Protein AF-A0AAV9UUN8-F1 (afdb_monomer_lite)

Structure (mmCIF, N/CA/C/O backbone):
data_AF-A0AAV9UUN8-F1
#
_entry.id   AF-A0AAV9UUN8-F1
#
loop_
_atom_site.group_PDB
_atom_site.id
_atom_site.type_symbol
_atom_site.label_atom_id
_atom_site.label_alt_id
_atom_site.label_comp_id
_atom_site.label_asym_id
_atom_site.label_entity_id
_atom_site.label_seq_id
_atom_site.pdbx_PDB_ins_code
_atom_site.Cartn_x
_atom_site.Cartn_y
_atom_site.Cartn_z
_atom_site.occupancy
_atom_site.B_iso_or_equiv
_atom_site.auth_seq_id
_atom_site.auth_comp_id
_atom_site.auth_asym_id
_atom_site.auth_atom_id
_atom_site.pdbx_PDB_model_num
ATOM 1 N N . MET A 1 1 ? -4.770 18.494 5.086 1.00 52.00 1 MET A N 1
ATOM 2 C CA . MET A 1 1 ? -6.111 17.865 4.992 1.00 52.00 1 MET A CA 1
ATOM 3 C C . MET A 1 1 ? -6.209 16.752 3.940 1.00 52.00 1 MET A C 1
ATOM 5 O O . MET A 1 1 ? -7.261 16.148 3.836 1.00 52.00 1 MET A O 1
ATOM 9 N N . GLN A 1 2 ? -5.137 16.402 3.215 1.00 74.19 2 GLN A N 1
ATOM 10 C CA . GLN A 1 2 ? -5.177 15.344 2.189 1.00 74.19 2 GLN A CA 1
ATOM 11 C C . GLN A 1 2 ? -5.331 13.918 2.761 1.00 74.19 2 GLN A C 1
ATOM 13 O O . GLN A 1 2 ? -5.920 13.055 2.123 1.00 74.19 2 GLN A O 1
ATOM 18 N N . LEU A 1 3 ? -4.829 13.680 3.977 1.00 80.06 3 LEU A N 1
ATOM 19 C CA . LEU A 1 3 ? -4.839 12.365 4.628 1.00 80.06 3 LEU A CA 1
ATOM 20 C C . LEU A 1 3 ? -6.239 11.813 4.900 1.00 80.06 3 LEU A C 1
ATOM 22 O O . LEU A 1 3 ? -6.501 10.662 4.584 1.00 80.06 3 LEU A O 1
ATOM 26 N N . TRP A 1 4 ? -7.135 12.623 5.465 1.00 84.81 4 TRP A N 1
ATOM 27 C CA . TRP A 1 4 ? -8.472 12.159 5.846 1.00 84.81 4 TRP A CA 1
ATOM 28 C C . TRP A 1 4 ? -9.305 11.732 4.636 1.00 84.81 4 TRP A C 1
ATOM 30 O O . TRP A 1 4 ? -9.899 10.660 4.655 1.00 84.81 4 TRP A O 1
ATOM 40 N N . MET A 1 5 ? -9.227 12.482 3.534 1.00 86.50 5 MET A N 1
ATOM 41 C CA . MET A 1 5 ? -9.871 12.101 2.274 1.00 86.50 5 MET A CA 1
ATOM 42 C C . MET A 1 5 ? -9.340 10.760 1.737 1.00 86.50 5 MET A C 1
ATOM 44 O O . MET A 1 5 ? -10.112 9.945 1.242 1.00 86.50 5 MET A O 1
ATOM 48 N N . ALA A 1 6 ? -8.031 10.514 1.855 1.00 83.50 6 ALA A N 1
ATOM 49 C CA . ALA A 1 6 ? -7.413 9.259 1.428 1.00 83.50 6 ALA A CA 1
ATOM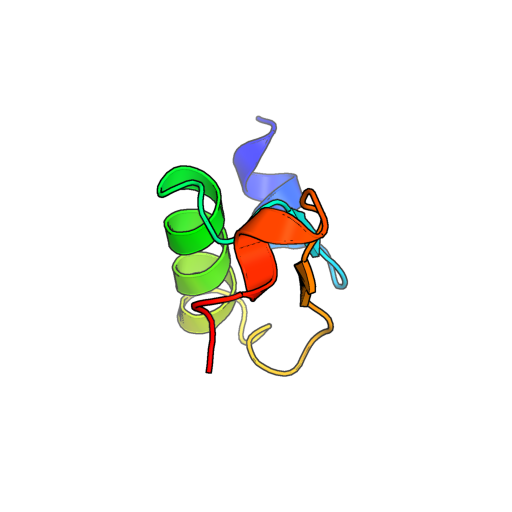 50 C C . ALA A 1 6 ? -7.787 8.059 2.317 1.00 83.50 6 ALA A C 1
ATOM 52 O O . ALA A 1 6 ? -7.712 6.917 1.872 1.00 83.50 6 ALA A O 1
ATOM 53 N N . VAL A 1 7 ? -8.166 8.300 3.573 1.00 87.19 7 VAL A N 1
ATOM 54 C CA . VAL A 1 7 ? -8.576 7.243 4.507 1.00 87.19 7 VAL A CA 1
ATOM 55 C C . VAL A 1 7 ? -10.056 6.882 4.332 1.00 87.19 7 VAL A C 1
ATOM 57 O O . VAL A 1 7 ? -10.426 5.718 4.460 1.00 87.19 7 VAL A O 1
ATOM 60 N N . GLU A 1 8 ? -10.899 7.856 3.997 1.00 86.56 8 GLU A N 1
ATOM 61 C CA . GLU A 1 8 ? -12.346 7.658 3.839 1.00 86.56 8 GLU A CA 1
ATOM 62 C C . GLU A 1 8 ? -12.753 7.150 2.449 1.00 86.56 8 GLU A C 1
ATOM 64 O O . GLU A 1 8 ? -13.857 6.631 2.283 1.00 86.56 8 GLU A O 1
ATOM 69 N N . CYS A 1 9 ? -11.884 7.271 1.442 1.00 86.31 9 CYS A N 1
ATOM 70 C CA . CYS A 1 9 ? -12.229 6.911 0.072 1.00 86.31 9 CYS A CA 1
ATOM 71 C C . CYS A 1 9 ? -12.456 5.401 -0.122 1.00 86.31 9 CYS A C 1
ATOM 73 O O . CYS A 1 9 ? -11.700 4.546 0.360 1.00 86.31 9 CYS A O 1
ATOM 75 N N . ASP A 1 10 ? -13.479 5.071 -0.916 1.00 86.62 10 ASP A N 1
ATOM 76 C CA . ASP A 1 10 ? -13.841 3.685 -1.222 1.00 86.62 10 ASP A CA 1
ATOM 77 C C . ASP A 1 10 ? -12.842 2.981 -2.148 1.00 86.62 10 ASP A C 1
ATOM 79 O O . ASP A 1 10 ? -12.816 1.762 -2.238 1.00 86.62 10 ASP A O 1
ATOM 83 N N . GLY A 1 11 ? -11.990 3.726 -2.841 1.00 85.19 11 GLY A N 1
ATOM 84 C CA . GLY A 1 11 ? -10.913 3.182 -3.656 1.00 85.19 11 GLY A CA 1
ATOM 85 C C . GLY A 1 11 ? -9.673 4.034 -3.473 1.00 85.19 11 GLY A C 1
ATOM 86 O O . GLY A 1 11 ? -9.770 5.260 -3.428 1.00 85.19 11 GLY A O 1
ATOM 87 N N . PHE A 1 12 ? -8.513 3.396 -3.349 1.00 87.12 12 PHE A N 1
ATOM 88 C CA . PHE A 1 12 ? -7.246 4.104 -3.197 1.00 87.12 12 PHE A CA 1
ATOM 89 C C . PHE A 1 12 ? -6.254 3.631 -4.244 1.00 87.12 12 PHE A C 1
ATOM 91 O O . PHE A 1 12 ? -6.093 2.430 -4.462 1.00 87.12 12 PHE A O 1
ATOM 98 N N . VAL A 1 13 ? -5.604 4.599 -4.881 1.00 88.69 13 VAL A N 1
ATOM 99 C CA . VAL A 1 13 ? -4.533 4.369 -5.843 1.00 88.69 13 VAL A CA 1
ATOM 100 C C . VAL A 1 13 ? -3.241 4.847 -5.201 1.00 88.69 13 VAL A C 1
ATOM 102 O O . VAL A 1 13 ? -3.141 6.007 -4.799 1.00 88.69 13 VAL A O 1
ATOM 105 N N . GLY A 1 14 ? -2.252 3.971 -5.098 1.00 87.44 14 GLY A N 1
ATOM 106 C CA . GLY A 1 14 ? -0.964 4.309 -4.501 1.00 87.44 14 GLY A CA 1
ATOM 107 C C . GLY A 1 14 ? 0.107 3.309 -4.890 1.00 87.44 14 GLY A C 1
ATOM 108 O O . GLY A 1 14 ? -0.196 2.294 -5.481 1.00 87.44 14 GLY A O 1
ATOM 109 N N . ASN A 1 15 ? 1.361 3.597 -4.565 1.00 86.62 15 ASN A N 1
ATOM 110 C CA . ASN A 1 15 ? 2.458 2.646 -4.735 1.00 86.62 15 ASN A CA 1
ATOM 111 C C . ASN A 1 15 ? 2.713 1.923 -3.405 1.00 86.62 15 ASN A C 1
ATOM 113 O O . ASN A 1 15 ? 3.091 2.600 -2.437 1.00 86.62 15 ASN A O 1
ATOM 117 N N . ARG A 1 16 ? 2.553 0.595 -3.337 1.00 77.56 16 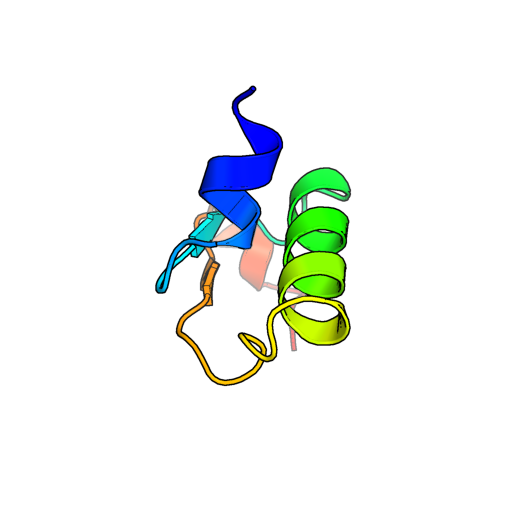ARG A N 1
ATOM 118 C CA . ARG A 1 16 ? 2.827 -0.179 -2.109 1.00 77.56 16 ARG A CA 1
ATOM 119 C C . ARG A 1 16 ? 4.292 -0.173 -1.707 1.00 77.56 16 ARG A C 1
ATOM 121 O O . ARG A 1 16 ? 4.572 -0.436 -0.547 1.00 77.56 16 ARG A O 1
ATOM 128 N N . ASN A 1 17 ? 5.231 0.161 -2.586 1.00 82.56 17 ASN A N 1
ATOM 129 C CA . ASN A 1 17 ? 6.633 0.355 -2.215 1.00 82.56 17 ASN A CA 1
ATOM 130 C C . ASN A 1 17 ? 6.824 1.580 -1.293 1.00 82.56 17 ASN A C 1
ATOM 132 O O . ASN A 1 17 ? 7.755 1.639 -0.492 1.00 82.56 17 ASN A O 1
ATOM 136 N N . SER A 1 18 ? 5.908 2.553 -1.335 1.00 83.69 18 SER A N 1
ATOM 137 C CA . SER A 1 18 ? 5.947 3.707 -0.437 1.00 83.69 18 SER A CA 1
ATOM 138 C C . SER A 1 18 ? 5.435 3.349 0.959 1.00 83.69 18 SER A C 1
ATOM 140 O O . SER A 1 18 ? 4.267 2.997 1.143 1.00 83.69 18 SER A O 1
ATOM 142 N N . ASN A 1 19 ? 6.282 3.542 1.975 1.00 87.56 19 ASN A N 1
ATOM 143 C CA . ASN A 1 19 ? 5.903 3.370 3.384 1.00 87.56 19 ASN A CA 1
ATOM 144 C C . ASN A 1 19 ? 4.704 4.243 3.783 1.00 87.56 19 ASN A C 1
ATOM 146 O O . ASN A 1 19 ? 3.913 3.854 4.639 1.00 87.56 19 ASN A O 1
ATOM 150 N N . TRP A 1 20 ? 4.533 5.396 3.133 1.00 87.88 20 TRP A N 1
ATOM 151 C CA . TRP A 1 20 ? 3.384 6.263 3.365 1.00 87.88 20 TRP A CA 1
ATOM 152 C C . TRP A 1 20 ? 2.069 5.628 2.913 1.00 87.88 20 TRP A C 1
ATOM 154 O O . TRP A 1 20 ? 1.078 5.654 3.638 1.00 87.88 20 TRP A O 1
ATOM 164 N N . ASN A 1 21 ? 2.067 4.999 1.740 1.00 89.38 21 ASN A N 1
ATOM 165 C CA . ASN A 1 21 ? 0.867 4.359 1.219 1.00 89.38 21 ASN A CA 1
ATOM 166 C C . ASN A 1 21 ? 0.537 3.071 1.983 1.00 89.38 21 ASN A C 1
ATOM 168 O O . ASN A 1 21 ? -0.640 2.767 2.150 1.00 89.38 21 ASN A O 1
ATOM 172 N N . LYS A 1 22 ? 1.549 2.360 2.508 1.00 87.19 22 LYS A N 1
ATOM 173 C CA . LYS A 1 22 ? 1.343 1.249 3.456 1.00 87.19 22 LYS A CA 1
ATOM 174 C C . LYS A 1 22 ? 0.691 1.727 4.753 1.00 87.19 22 LYS A C 1
ATOM 176 O O . LYS A 1 22 ? -0.219 1.079 5.260 1.00 87.19 22 LYS A O 1
ATOM 181 N N . LEU A 1 23 ? 1.133 2.873 5.278 1.00 89.69 23 LEU A N 1
ATOM 182 C CA . LEU A 1 23 ? 0.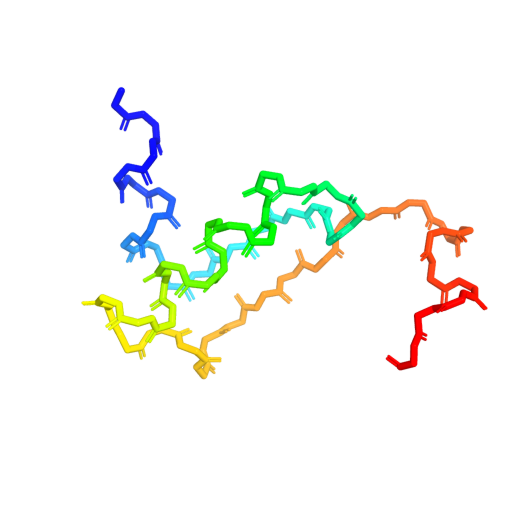527 3.468 6.466 1.00 89.69 23 LEU A CA 1
ATOM 183 C C . LEU A 1 23 ? -0.939 3.833 6.201 1.00 89.69 23 LEU A C 1
ATOM 185 O O . LEU A 1 23 ? -1.803 3.444 6.980 1.00 89.69 23 LEU A O 1
ATOM 189 N N . ILE A 1 24 ? -1.233 4.514 5.090 1.00 89.94 24 ILE A N 1
ATOM 190 C CA . ILE A 1 24 ? -2.613 4.849 4.710 1.00 89.94 24 ILE A CA 1
ATOM 191 C C . ILE A 1 24 ? -3.469 3.583 4.602 1.00 89.94 24 ILE A C 1
ATOM 193 O O . ILE A 1 24 ? -4.551 3.547 5.179 1.00 89.94 24 ILE A O 1
ATOM 197 N N . ASP A 1 25 ? -2.984 2.533 3.937 1.00 88.44 25 ASP A N 1
ATOM 198 C CA . ASP A 1 25 ? -3.705 1.261 3.811 1.00 88.44 25 ASP A CA 1
ATOM 199 C C . ASP A 1 25 ? -4.003 0.621 5.178 1.00 88.44 25 ASP A C 1
ATOM 201 O O . ASP A 1 25 ? -5.137 0.235 5.460 1.00 88.44 25 ASP A O 1
ATOM 205 N N . SER A 1 26 ? -3.028 0.626 6.094 1.00 88.31 26 SER A N 1
ATOM 206 C CA . SER A 1 26 ? -3.223 0.120 7.459 1.00 88.31 26 SER A CA 1
ATOM 207 C C . SER A 1 26 ? -4.262 0.920 8.259 1.00 88.31 26 SER A C 1
ATOM 209 O O . SER A 1 26 ? -5.054 0.348 9.012 1.00 88.31 26 SER A O 1
ATOM 211 N N . ILE A 1 27 ? -4.318 2.241 8.067 1.00 90.50 27 ILE A N 1
ATOM 212 C CA . ILE A 1 27 ? -5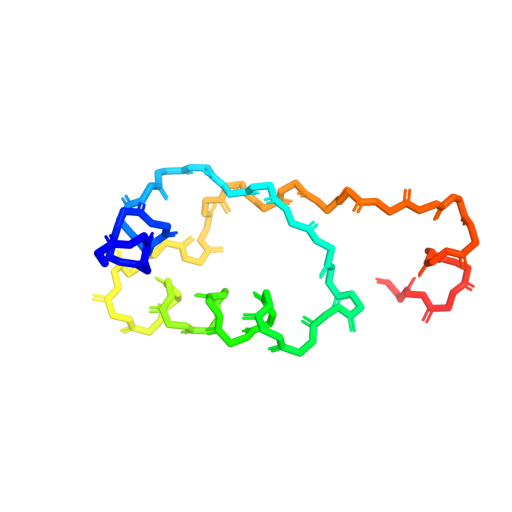.283 3.120 8.737 1.00 90.50 27 ILE A CA 1
ATOM 213 C C . ILE A 1 27 ? -6.683 2.932 8.138 1.00 90.50 27 ILE A C 1
ATOM 215 O O . ILE A 1 27 ? -7.656 2.820 8.881 1.00 90.50 27 ILE A O 1
ATOM 219 N N . ARG A 1 28 ? -6.793 2.818 6.808 1.00 89.62 28 ARG A N 1
ATOM 220 C CA . ARG A 1 28 ? -8.046 2.486 6.100 1.00 89.62 28 ARG A CA 1
ATOM 221 C C . ARG A 1 28 ? -8.644 1.176 6.603 1.00 89.62 28 ARG A C 1
ATOM 223 O O . ARG A 1 28 ? -9.851 1.075 6.816 1.00 89.62 28 ARG A O 1
ATOM 230 N N . CYS A 1 29 ? -7.779 0.197 6.833 1.00 87.25 29 CYS A N 1
ATOM 231 C CA . CYS A 1 29 ? -8.126 -1.099 7.389 1.00 87.25 29 CYS A CA 1
ATOM 232 C C . CYS A 1 29 ? -8.613 -1.038 8.841 1.00 87.25 29 CYS A C 1
ATOM 234 O O . CYS A 1 29 ? -9.628 -1.640 9.175 1.00 87.25 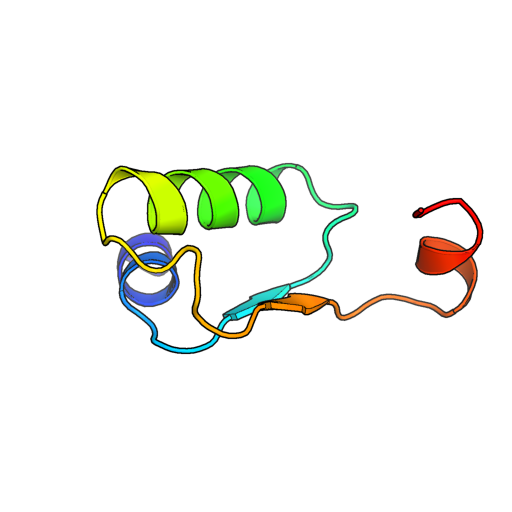29 CYS A O 1
ATOM 236 N N . THR A 1 30 ? -7.892 -0.324 9.707 1.00 88.38 30 THR A N 1
ATOM 237 C CA . THR A 1 30 ? -8.143 -0.334 11.157 1.00 88.38 30 THR A CA 1
ATOM 238 C C . THR A 1 30 ? -9.232 0.634 11.607 1.00 88.38 30 THR A C 1
ATOM 240 O O . THR A 1 30 ? -9.967 0.314 12.536 1.00 88.38 30 THR A O 1
ATOM 243 N N . LEU A 1 31 ? -9.346 1.806 10.974 1.00 86.88 31 LEU A N 1
ATOM 244 C CA . LEU A 1 31 ? -10.255 2.868 11.419 1.00 86.88 31 LEU A CA 1
ATOM 245 C C . LEU A 1 31 ? -11.572 2.935 10.642 1.00 86.88 31 LEU A C 1
ATOM 247 O O . LEU A 1 31 ? -12.561 3.396 11.200 1.00 86.88 31 LEU A O 1
ATOM 251 N N . MET A 1 32 ? -11.595 2.510 9.375 1.00 83.75 32 MET A N 1
ATOM 252 C CA . MET A 1 32 ? -12.748 2.712 8.482 1.00 83.75 32 MET A CA 1
ATOM 253 C C . MET A 1 32 ? -13.342 1.407 7.924 1.00 83.75 32 MET A C 1
ATOM 255 O O . MET A 1 32 ? -14.246 1.470 7.097 1.00 83.75 32 MET A O 1
ATOM 259 N N . ASP A 1 33 ? -12.844 0.233 8.339 1.00 84.31 33 ASP A N 1
ATOM 260 C CA . ASP A 1 33 ? -13.230 -1.094 7.811 1.00 84.31 33 ASP A CA 1
ATOM 261 C C . ASP A 1 33 ? -13.169 -1.184 6.268 1.00 84.31 33 ASP A C 1
ATOM 263 O O . ASP A 1 33 ? -13.944 -1.872 5.601 1.00 84.31 33 ASP A O 1
ATOM 267 N N . LYS A 1 34 ? -12.222 -0.460 5.655 1.00 84.00 34 LYS A N 1
ATOM 268 C CA . LYS A 1 34 ? -12.049 -0.427 4.193 1.00 84.00 34 LYS A CA 1
ATOM 269 C C . LYS A 1 34 ? -11.040 -1.456 3.678 1.00 84.00 34 LYS A C 1
ATOM 271 O O . LYS A 1 34 ? -10.668 -1.395 2.512 1.00 84.00 34 LYS A O 1
ATOM 276 N N . CYS A 1 35 ? -10.629 -2.438 4.488 1.00 80.38 35 CYS A N 1
ATOM 277 C CA . CYS A 1 35 ? -9.682 -3.484 4.060 1.00 80.38 35 CYS A CA 1
ATOM 278 C C . CYS A 1 35 ? -10.146 -4.271 2.826 1.00 80.38 35 CYS A C 1
ATOM 280 O O . CYS A 1 35 ? -9.330 -4.791 2.072 1.00 80.38 35 CYS A O 1
ATOM 282 N N . ARG A 1 36 ? -11.462 -4.435 2.660 1.00 82.25 36 ARG A N 1
ATOM 283 C CA . ARG A 1 36 ? -12.048 -5.223 1.563 1.00 82.25 36 ARG A CA 1
ATOM 284 C C . ARG A 1 36 ? -12.228 -4.416 0.283 1.00 82.25 36 ARG A C 1
ATOM 286 O O . ARG A 1 36 ? -12.637 -4.968 -0.735 1.00 82.25 36 ARG A O 1
ATOM 293 N N . LEU A 1 37 ? -11.990 -3.114 0.356 1.00 87.75 37 LEU A N 1
ATOM 294 C CA . LEU A 1 37 ? -12.171 -2.214 -0.760 1.00 87.75 37 LEU A CA 1
ATOM 295 C C . LEU A 1 37 ? -10.931 -2.183 -1.658 1.00 87.75 37 LEU A C 1
ATOM 297 O O . LEU A 1 37 ? -9.822 -2.451 -1.194 1.00 87.75 37 LEU A O 1
ATOM 301 N N . PRO A 1 38 ? -11.101 -1.869 -2.954 1.00 85.69 38 PRO A N 1
ATOM 302 C CA . PRO A 1 38 ? -10.014 -1.950 -3.915 1.00 85.69 38 PRO A CA 1
ATOM 303 C C . PRO A 1 38 ? -8.851 -1.018 -3.550 1.00 85.69 38 PRO A C 1
ATOM 305 O O . PRO A 1 38 ? -9.010 0.197 -3.378 1.00 85.69 38 PRO A O 1
ATOM 308 N N . TYR A 1 39 ? -7.662 -1.616 -3.484 1.00 86.06 39 TYR A N 1
AT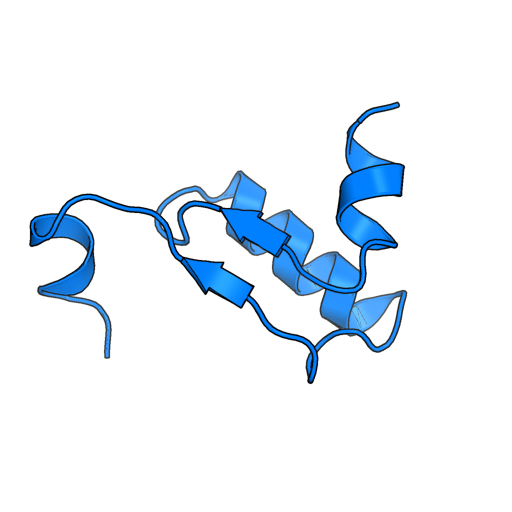OM 309 C CA . TYR A 1 39 ? -6.380 -0.927 -3.511 1.00 86.06 39 TYR A CA 1
ATOM 310 C C . TYR A 1 39 ? -5.749 -1.179 -4.876 1.00 86.06 39 TYR A C 1
ATOM 312 O O . TYR A 1 39 ? -5.379 -2.308 -5.201 1.00 86.06 39 TYR A O 1
ATOM 320 N N . LEU A 1 40 ? -5.643 -0.129 -5.676 1.00 86.81 40 LEU A N 1
ATOM 321 C CA . LEU A 1 40 ? -4.982 -0.171 -6.971 1.00 86.81 40 LEU A CA 1
ATOM 322 C C . LEU A 1 40 ? -3.539 0.250 -6.769 1.00 86.81 40 LEU A C 1
ATOM 324 O O . LEU A 1 40 ? -3.244 1.420 -6.522 1.00 86.81 40 LEU A O 1
ATOM 328 N N . ASP A 1 41 ? -2.651 -0.729 -6.844 1.00 85.25 41 ASP A N 1
ATOM 329 C CA . ASP A 1 41 ? -1.235 -0.449 -6.747 1.00 85.25 41 ASP A CA 1
ATOM 330 C C . ASP A 1 41 ? -0.725 0.084 -8.105 1.00 85.25 41 ASP A C 1
ATOM 332 O O . ASP A 1 41 ? -1.036 -0.445 -9.175 1.00 85.25 41 ASP A O 1
ATOM 336 N N . ALA A 1 42 ? -0.061 1.234 -8.071 1.00 82.81 42 ALA A N 1
ATOM 337 C CA . ALA A 1 42 ? 0.399 1.981 -9.230 1.00 82.81 42 ALA A CA 1
ATOM 338 C C . ALA A 1 42 ? 1.912 2.160 -9.107 1.00 82.81 42 ALA A C 1
ATOM 340 O O . ALA A 1 42 ? 2.405 3.002 -8.352 1.00 82.81 42 ALA A O 1
ATOM 341 N N . GLY A 1 43 ? 2.643 1.349 -9.863 1.00 78.44 43 GLY A N 1
ATOM 342 C CA . GLY A 1 43 ? 4.099 1.292 -9.853 1.00 78.44 43 GLY A CA 1
ATOM 343 C C . GLY A 1 43 ? 4.647 0.858 -11.206 1.00 78.44 43 GLY A C 1
ATOM 344 O O . GLY A 1 43 ? 3.899 0.454 -12.103 1.00 78.44 43 GLY A O 1
ATOM 345 N N . TYR A 1 44 ? 5.962 0.947 -11.365 1.00 76.88 44 TYR A N 1
ATOM 346 C CA . TYR A 1 44 ? 6.621 0.443 -12.567 1.00 76.88 44 TYR A CA 1
ATOM 347 C C . TYR A 1 44 ? 6.557 -1.082 -12.592 1.00 76.88 44 TYR A C 1
ATOM 349 O O . TYR A 1 44 ? 6.503 -1.712 -11.544 1.00 76.88 44 TYR A O 1
ATOM 357 N N . SER A 1 45 ? 6.616 -1.698 -13.777 1.00 71.44 45 SER A N 1
ATOM 358 C CA . SER A 1 45 ? 6.603 -3.166 -13.915 1.00 71.44 45 SER A CA 1
ATOM 359 C C . SER A 1 45 ? 7.645 -3.865 -13.023 1.00 71.44 45 SER A C 1
ATOM 361 O O . SER A 1 45 ? 7.408 -4.975 -12.553 1.00 71.44 45 SER A O 1
ATOM 363 N N . GLY A 1 46 ? 8.769 -3.195 -12.747 1.00 70.75 46 GLY A N 1
ATOM 364 C CA . GLY A 1 46 ? 9.818 -3.687 -11.859 1.00 70.75 46 GLY A CA 1
ATOM 365 C C . GLY A 1 46 ? 9.469 -3.699 -10.366 1.00 70.75 46 GLY A C 1
ATOM 366 O O . GLY A 1 46 ? 10.028 -4.514 -9.639 1.00 70.75 46 GLY A O 1
ATOM 367 N N . ASP A 1 47 ? 8.525 -2.869 -9.915 1.00 66.38 47 ASP A N 1
ATOM 368 C CA . ASP A 1 47 ? 8.107 -2.802 -8.504 1.00 66.38 47 ASP A CA 1
ATOM 369 C C . ASP A 1 47 ? 7.351 -4.076 -8.069 1.00 66.38 47 ASP A C 1
ATOM 371 O O . ASP A 1 47 ? 7.289 -4.400 -6.883 1.00 66.38 47 ASP A O 1
ATOM 375 N N . TRP A 1 48 ? 6.832 -4.838 -9.037 1.00 67.56 48 TRP A N 1
ATOM 376 C CA . TRP A 1 48 ? 6.045 -6.058 -8.832 1.00 67.56 48 TRP A CA 1
ATOM 377 C C . TRP A 1 48 ? 6.870 -7.344 -8.914 1.00 67.56 48 TRP A C 1
ATOM 379 O O . TRP A 1 48 ? 6.388 -8.404 -8.531 1.00 67.56 48 TRP A O 1
ATOM 389 N N . LEU A 1 49 ? 8.117 -7.273 -9.399 1.00 71.00 49 LEU A N 1
ATOM 390 C CA . LEU A 1 49 ? 8.983 -8.447 -9.615 1.00 71.00 49 LEU A CA 1
ATOM 391 C C . LEU A 1 49 ? 9.320 -9.207 -8.322 1.00 71.00 49 LEU A C 1
ATOM 393 O O . LEU A 1 49 ? 9.722 -10.369 -8.373 1.00 71.00 49 LEU A O 1
ATOM 397 N N . HIS A 1 50 ? 9.190 -8.548 -7.172 1.00 69.06 50 HIS A N 1
ATOM 398 C CA . HIS A 1 50 ? 9.481 -9.110 -5.851 1.00 69.06 50 HIS A CA 1
ATOM 399 C C . HIS A 1 50 ? 8.284 -9.038 -4.899 1.00 69.06 50 HIS A C 1
ATOM 401 O O . HIS A 1 50 ? 8.442 -9.257 -3.698 1.00 69.06 50 HIS A O 1
ATOM 407 N N . PHE A 1 51 ? 7.099 -8.716 -5.421 1.00 60.62 51 PHE A N 1
ATOM 408 C CA . PHE A 1 51 ? 5.870 -8.685 -4.642 1.00 60.62 51 PHE A CA 1
ATOM 409 C C . PHE A 1 51 ? 5.152 -10.036 -4.810 1.00 60.62 51 PHE A C 1
ATOM 411 O O . PHE A 1 51 ? 4.900 -10.421 -5.953 1.00 60.62 51 PHE A O 1
ATOM 418 N N . PRO A 1 52 ? 4.892 -10.791 -3.724 1.00 59.12 52 PRO A N 1
ATOM 419 C CA . PRO A 1 52 ? 4.103 -12.019 -3.796 1.00 59.12 52 PRO A CA 1
ATOM 420 C C . PRO A 1 52 ? 2.629 -11.746 -4.120 1.00 59.12 52 PRO A C 1
ATOM 422 O O . PRO A 1 52 ? 2.133 -10.641 -3.785 1.00 59.12 52 PRO A O 1
#

Sequence (52 aa):
MQLWMAVECDGFVGNRNSNWNKLIDSIRCTLMDKCRLPYLDAGYSGDWLHFP

Organism: NCBI:txid1796055

Foldseek 3Di:
DVLVCLLQDLEHEEAPVDPVVVVSQVSNVPPVVSVVGYYHHDDDPVSCPPPD

Radius of gyration: 11.25 Å; chains: 1; bounding box: 24×30×25 Å

Secondary structure (DSSP, 8-state):
-HHHHHHH-SSEEE-TTSHHHHHHHHHHHHHS--TTS-EEE---GGGGTT--

pLDDT: mean 81.88, std 8.68, range [52.0, 90.5]